Protein AF-A0A3B9BS76-F1 (afdb_monomer_lite)

Structure (mmCIF, N/CA/C/O backbone):
data_AF-A0A3B9BS76-F1
#
_entry.id   AF-A0A3B9BS76-F1
#
loop_
_atom_site.group_PDB
_atom_site.id
_atom_site.type_symbol
_atom_site.label_atom_id
_atom_site.label_alt_id
_atom_site.label_comp_id
_atom_site.label_asym_id
_atom_site.label_entity_id
_atom_site.label_seq_id
_atom_site.pdbx_PDB_ins_code
_atom_site.Cartn_x
_atom_site.Cartn_y
_atom_site.Cartn_z
_atom_site.occupancy
_atom_site.B_iso_or_equiv
_atom_site.auth_seq_id
_atom_site.auth_comp_id
_atom_site.auth_asym_id
_atom_site.auth_atom_id
_atom_site.pdbx_PDB_model_num
ATOM 1 N N . MET A 1 1 ? -15.160 55.304 -4.435 1.00 40.78 1 MET A N 1
ATOM 2 C CA . MET A 1 1 ? -14.873 53.998 -5.065 1.00 40.78 1 MET A CA 1
ATOM 3 C C . MET A 1 1 ? -14.288 53.080 -3.998 1.00 40.78 1 MET A C 1
ATOM 5 O O . MET A 1 1 ? -13.082 52.893 -3.940 1.00 40.78 1 MET A O 1
ATOM 9 N N . ASP A 1 2 ? -15.150 52.580 -3.110 1.00 46.00 2 ASP A N 1
ATOM 10 C CA . ASP A 1 2 ? -14.810 51.614 -2.056 1.00 46.00 2 ASP A CA 1
ATOM 11 C C . ASP A 1 2 ? -14.916 50.202 -2.639 1.00 46.00 2 ASP A C 1
ATOM 13 O O . ASP A 1 2 ? -15.956 49.548 -2.577 1.00 46.00 2 ASP A O 1
ATOM 17 N N . LEU A 1 3 ? -13.850 49.750 -3.296 1.00 46.00 3 LEU A N 1
ATOM 18 C CA . LEU A 1 3 ? -13.787 48.414 -3.878 1.00 46.00 3 LEU A CA 1
ATOM 19 C C . LEU A 1 3 ? -13.090 47.453 -2.905 1.00 46.00 3 LEU A C 1
ATOM 21 O O . LEU A 1 3 ? -11.872 47.392 -2.826 1.00 46.00 3 LEU A O 1
ATOM 25 N N . PHE A 1 4 ? -13.906 46.684 -2.179 1.00 48.38 4 PHE A N 1
ATOM 26 C CA . PHE A 1 4 ? -13.699 45.246 -1.952 1.00 48.38 4 PHE A CA 1
ATOM 27 C C . PHE A 1 4 ? -12.418 44.743 -1.243 1.00 48.38 4 PHE A C 1
ATOM 29 O O . PHE A 1 4 ? -12.107 43.559 -1.327 1.00 48.38 4 PHE A O 1
ATOM 36 N N . TYR A 1 5 ? -11.710 45.550 -0.448 1.00 46.59 5 TYR A N 1
ATOM 37 C CA . TYR A 1 5 ? -10.551 45.049 0.325 1.00 46.59 5 TYR A CA 1
ATOM 38 C C . TYR A 1 5 ? -10.897 44.300 1.628 1.00 46.59 5 TYR A C 1
ATOM 40 O O . TYR A 1 5 ? -10.010 43.798 2.320 1.00 46.59 5 TYR A O 1
ATOM 48 N N . LYS A 1 6 ? -12.180 44.165 1.980 1.00 51.19 6 LYS A N 1
ATOM 49 C CA . LYS A 1 6 ? -12.631 43.341 3.113 1.00 51.19 6 LYS A CA 1
ATOM 50 C C . LYS A 1 6 ? -13.234 42.041 2.586 1.00 51.19 6 LYS A C 1
ATOM 52 O O . LYS A 1 6 ? -14.288 42.114 1.978 1.00 51.19 6 LYS A O 1
ATOM 57 N N . LEU A 1 7 ? -12.607 40.900 2.912 1.00 49.06 7 LEU A N 1
ATOM 58 C CA . LEU A 1 7 ? -13.160 39.519 2.960 1.00 49.06 7 LEU A CA 1
ATOM 59 C C . LEU A 1 7 ? -12.430 38.408 2.186 1.00 49.06 7 LEU A C 1
ATOM 61 O O . LEU A 1 7 ? -13.003 37.352 1.949 1.00 49.06 7 LEU A O 1
ATOM 65 N N . LEU A 1 8 ? -11.126 38.523 1.954 1.00 51.34 8 LEU A N 1
ATOM 66 C CA . LEU A 1 8 ? -10.290 37.328 1.764 1.00 51.34 8 LEU A CA 1
ATOM 67 C C . LEU A 1 8 ? -9.475 37.053 3.031 1.00 51.34 8 LEU A C 1
ATOM 69 O O . LEU A 1 8 ? -8.248 37.074 3.029 1.00 51.34 8 LEU A O 1
ATOM 73 N N . LYS A 1 9 ? -10.169 36.769 4.148 1.00 54.94 9 LYS A N 1
ATOM 74 C CA . LYS A 1 9 ? -9.557 36.031 5.266 1.00 54.94 9 LYS A CA 1
ATOM 75 C C . LYS A 1 9 ? -9.234 34.635 4.736 1.00 54.94 9 LYS A C 1
ATOM 77 O O . LYS A 1 9 ? -10.067 33.732 4.782 1.00 54.94 9 LYS A O 1
ATOM 82 N N . ARG A 1 10 ? -8.035 34.487 4.173 1.00 56.50 10 ARG A N 1
ATOM 83 C CA . ARG A 1 10 ? -7.469 33.208 3.751 1.00 56.50 10 ARG A CA 1
ATOM 84 C C . ARG A 1 10 ? -7.470 32.313 4.989 1.00 56.50 10 ARG A C 1
ATOM 86 O O . ARG A 1 10 ? -6.764 32.579 5.957 1.00 56.50 10 ARG A O 1
ATOM 93 N N . LYS A 1 11 ? -8.352 31.315 5.010 1.00 57.28 11 LYS A N 1
ATOM 94 C CA . LYS A 1 11 ? -8.404 30.319 6.079 1.00 57.28 11 LYS A CA 1
ATOM 95 C C . LYS A 1 11 ? -7.119 29.505 5.940 1.00 57.28 11 LYS A C 1
ATOM 97 O O . LYS A 1 11 ? -7.035 28.640 5.074 1.00 57.28 11 LYS A O 1
ATOM 102 N N . GLU A 1 12 ? -6.088 29.843 6.709 1.00 59.53 12 GLU A N 1
ATOM 103 C CA . GLU A 1 12 ? -4.882 29.023 6.787 1.00 59.53 12 GLU A CA 1
ATOM 104 C C . GLU A 1 12 ? -5.291 27.646 7.314 1.00 59.53 12 GLU A C 1
ATOM 106 O O . GLU A 1 12 ? -5.594 27.470 8.496 1.00 59.53 12 GLU A O 1
ATOM 111 N N . ASN A 1 13 ? -5.362 26.668 6.414 1.00 54.69 13 ASN A N 1
ATOM 112 C CA . ASN A 1 13 ? -5.591 25.275 6.761 1.00 54.69 13 ASN A CA 1
ATOM 113 C C . ASN A 1 13 ? -4.298 24.733 7.376 1.00 54.69 13 ASN A C 1
ATOM 115 O O . ASN A 1 13 ? -3.493 24.086 6.713 1.00 54.69 13 ASN A O 1
ATOM 119 N N . LYS A 1 14 ? -4.067 25.038 8.656 1.00 60.75 14 LYS A N 1
ATOM 120 C CA . LYS A 1 14 ? -2.997 24.391 9.414 1.00 60.75 14 LYS A CA 1
ATOM 121 C C . LYS A 1 14 ? -3.353 22.911 9.525 1.00 60.75 14 LYS A C 1
ATOM 123 O O . LYS A 1 14 ? -4.359 22.568 10.149 1.00 60.75 14 LYS A O 1
ATOM 128 N N . LEU A 1 15 ? -2.554 22.061 8.879 1.00 58.97 15 LEU A N 1
ATOM 129 C CA . LEU A 1 15 ? -2.639 20.607 8.996 1.00 58.97 15 LEU A CA 1
ATOM 130 C C . LEU A 1 15 ? -2.595 20.249 10.483 1.00 58.97 15 LEU A C 1
ATOM 132 O O . LEU A 1 15 ? -1.592 20.457 11.164 1.00 58.97 15 LEU A O 1
ATOM 136 N N . LYS A 1 16 ? -3.726 19.782 11.014 1.00 66.62 16 LYS A N 1
ATOM 137 C CA . LYS A 1 16 ? -3.804 19.302 12.390 1.00 66.62 16 LYS A CA 1
ATOM 138 C C . LYS A 1 16 ? -3.288 17.872 12.399 1.00 66.62 16 LYS A C 1
ATOM 140 O O . LYS A 1 16 ? -4.003 16.965 11.982 1.00 66.62 16 LYS A O 1
ATOM 145 N N . TYR A 1 17 ? -2.053 17.693 12.852 1.00 65.88 17 TYR A N 1
ATOM 146 C CA . TYR A 1 17 ? -1.502 16.367 13.101 1.00 65.88 17 TYR A CA 1
ATOM 147 C C . TYR A 1 17 ? -2.299 15.678 14.209 1.00 65.88 17 TYR A C 1
ATOM 149 O O . TYR A 1 17 ? -2.663 16.304 15.209 1.00 65.88 17 TYR A O 1
ATOM 157 N N . GLN A 1 18 ? -2.591 14.396 14.009 1.00 67.44 18 GLN A N 1
ATOM 158 C CA . GLN A 1 18 ? -3.267 13.583 15.006 1.00 67.44 18 GLN A CA 1
ATOM 159 C C . GLN A 1 18 ? -2.363 13.417 16.235 1.00 67.44 18 GLN A C 1
ATOM 161 O O . GLN A 1 18 ? -1.197 13.043 16.108 1.00 67.44 18 GLN A O 1
ATOM 166 N N . ARG A 1 19 ? -2.888 13.733 17.424 1.00 73.31 19 ARG A N 1
ATOM 167 C CA . ARG A 1 19 ? -2.156 13.565 18.687 1.00 73.31 19 ARG A CA 1
ATOM 168 C C . ARG A 1 19 ? -2.096 12.086 19.072 1.00 73.31 19 ARG A C 1
ATOM 170 O O . ARG A 1 19 ? -3.001 11.328 18.741 1.00 73.31 19 ARG A O 1
ATOM 177 N N . ARG A 1 20 ? -1.040 11.700 19.797 1.00 70.31 20 ARG A N 1
ATOM 178 C CA . ARG A 1 20 ? -0.755 10.309 20.203 1.00 70.31 20 ARG A CA 1
ATOM 179 C C . ARG A 1 20 ? -1.892 9.643 20.992 1.00 70.31 20 ARG A C 1
ATOM 181 O O . ARG A 1 20 ? -2.060 8.438 20.877 1.00 70.31 20 ARG A O 1
ATOM 188 N N . ASP A 1 21 ? -2.675 10.435 21.723 1.00 76.69 21 ASP A N 1
ATOM 189 C CA . ASP A 1 21 ? -3.753 9.958 22.601 1.00 76.69 21 ASP A CA 1
ATOM 190 C C . ASP A 1 21 ? -5.149 10.030 21.951 1.00 76.69 21 ASP A C 1
ATOM 192 O O . ASP A 1 21 ? -6.159 9.757 22.596 1.00 76.69 21 ASP A O 1
ATOM 196 N N . GLU A 1 22 ? -5.235 10.424 20.675 1.00 76.75 22 GLU A N 1
ATOM 197 C CA . GLU A 1 22 ? -6.500 10.483 19.940 1.00 76.75 22 GLU A CA 1
ATOM 198 C C . GLU A 1 22 ? -6.730 9.196 19.130 1.00 76.75 22 GLU A C 1
ATOM 200 O O . GLU A 1 22 ? -5.800 8.700 18.489 1.00 76.75 22 GLU A O 1
ATOM 205 N N . PRO A 1 23 ? -7.972 8.676 19.069 1.00 75.62 23 PRO A N 1
ATOM 206 C CA . PRO A 1 23 ? -8.283 7.474 18.300 1.00 75.62 23 PRO A CA 1
ATOM 207 C C . PRO A 1 23 ? -7.964 7.685 16.818 1.00 75.62 23 PRO A C 1
ATOM 209 O O . PRO A 1 23 ? -8.473 8.631 16.211 1.00 75.62 23 PRO A O 1
ATOM 212 N N . LEU A 1 24 ? -7.122 6.812 16.249 1.00 77.31 24 LEU A N 1
ATOM 213 C CA . LEU A 1 24 ? -6.630 6.889 14.867 1.00 77.31 24 LEU A CA 1
ATOM 214 C C . LEU A 1 24 ? -7.775 7.156 13.887 1.00 77.31 24 LEU A C 1
ATOM 216 O O . LEU A 1 24 ? -8.737 6.391 13.806 1.00 77.31 24 LEU A O 1
ATOM 220 N N . LYS A 1 25 ? -7.681 8.270 13.156 1.00 80.31 25 LYS A N 1
ATOM 221 C CA . LYS A 1 25 ? -8.705 8.636 12.178 1.00 80.31 25 LYS A CA 1
ATOM 222 C C . LYS A 1 25 ? -8.454 7.859 10.888 1.00 80.31 25 LYS A C 1
ATOM 224 O O . LYS A 1 25 ? -7.336 7.908 10.374 1.00 80.31 25 LYS A O 1
ATOM 229 N N . PRO A 1 26 ? -9.468 7.173 10.336 1.00 79.19 26 PRO A N 1
ATOM 230 C CA . PRO A 1 26 ? -9.307 6.479 9.070 1.00 79.19 26 PRO A CA 1
ATOM 231 C C . PRO A 1 26 ? -9.069 7.494 7.948 1.00 79.19 26 PRO A C 1
ATOM 233 O O . PRO A 1 26 ? -9.811 8.469 7.804 1.00 79.19 26 PRO A O 1
ATOM 236 N N . LEU A 1 27 ? -8.034 7.253 7.143 1.00 82.94 27 LEU A N 1
ATOM 237 C CA . LEU A 1 27 ? -7.778 8.026 5.936 1.00 82.94 27 LEU A CA 1
ATOM 238 C C . LEU A 1 27 ? -8.701 7.523 4.822 1.00 82.94 27 LEU A C 1
ATOM 240 O O . LEU A 1 27 ? -8.609 6.372 4.402 1.00 82.94 27 LEU A O 1
ATOM 244 N N . VAL A 1 28 ? -9.587 8.393 4.340 1.00 86.31 28 VAL A N 1
ATOM 245 C CA . VAL A 1 28 ? -10.459 8.096 3.199 1.00 86.31 28 VAL A CA 1
ATOM 246 C C . VAL A 1 28 ? -9.841 8.698 1.948 1.00 86.31 28 VAL A C 1
ATOM 248 O O . VAL A 1 28 ? -9.605 9.905 1.887 1.00 86.31 28 VAL A O 1
ATOM 251 N N . VAL A 1 29 ? -9.601 7.858 0.944 1.00 85.25 29 VAL A N 1
ATOM 252 C CA . VAL A 1 29 ? -8.939 8.247 -0.304 1.00 85.25 29 VAL A CA 1
ATOM 253 C C . VAL A 1 29 ? -9.865 7.958 -1.477 1.00 85.25 29 VAL A C 1
ATOM 255 O O . VAL A 1 29 ? -10.599 6.970 -1.478 1.00 85.25 29 VAL A O 1
ATOM 258 N N . ARG A 1 30 ? -9.846 8.834 -2.483 1.00 88.06 30 ARG A N 1
ATOM 259 C CA . ARG A 1 30 ? -10.517 8.586 -3.761 1.00 88.06 30 ARG A CA 1
ATOM 260 C C . ARG A 1 30 ? -9.518 7.948 -4.710 1.00 88.06 30 ARG A C 1
ATOM 262 O O . ARG A 1 30 ? -8.455 8.514 -4.938 1.00 88.06 30 ARG A O 1
ATOM 269 N N . LEU A 1 31 ? -9.882 6.795 -5.251 1.00 87.31 31 LEU A N 1
ATOM 270 C CA . LEU A 1 31 ? -9.084 6.065 -6.228 1.00 87.31 31 LEU A CA 1
ATOM 271 C C . LEU A 1 31 ? -9.799 6.089 -7.586 1.00 87.31 31 LEU A C 1
ATOM 273 O O . LEU A 1 31 ? -11.033 6.157 -7.610 1.00 87.31 31 LEU A O 1
ATOM 277 N N . PRO A 1 32 ? -9.055 6.020 -8.703 1.00 91.12 32 PRO A N 1
ATOM 278 C CA . PRO A 1 32 ? -9.629 5.699 -10.005 1.00 91.12 32 PRO A CA 1
ATOM 279 C C . PRO A 1 32 ? -10.439 4.398 -9.940 1.00 91.12 32 PRO A C 1
ATOM 281 O O . PRO A 1 32 ? -10.105 3.502 -9.161 1.00 91.12 32 PRO A O 1
ATOM 284 N N . VAL A 1 33 ? -11.500 4.302 -10.747 1.00 85.81 33 VAL A N 1
ATOM 285 C CA . VAL A 1 33 ? -12.446 3.170 -10.717 1.00 85.81 33 VAL A CA 1
ATOM 286 C C . VAL A 1 33 ? -11.712 1.842 -10.909 1.00 85.81 33 VAL A C 1
ATOM 288 O O . VAL A 1 33 ? -11.799 0.972 -10.044 1.00 85.81 33 VAL A O 1
ATOM 291 N N . ASP A 1 34 ? -10.893 1.750 -11.953 1.00 90.19 34 ASP A N 1
ATOM 292 C CA . ASP A 1 34 ? -10.156 0.531 -12.300 1.00 90.19 34 ASP A CA 1
ATOM 293 C C . ASP A 1 34 ? -9.175 0.118 -11.193 1.00 90.19 34 ASP A C 1
ATOM 295 O O . ASP A 1 34 ? -9.024 -1.059 -10.869 1.00 90.19 34 ASP A O 1
ATOM 299 N N . LEU A 1 35 ? -8.542 1.101 -10.546 1.00 89.81 35 LEU A N 1
ATOM 300 C CA . LEU A 1 35 ? -7.556 0.855 -9.497 1.00 89.81 35 LEU A CA 1
ATOM 301 C C . LEU A 1 35 ? -8.209 0.325 -8.215 1.00 89.81 35 LEU A C 1
ATOM 303 O O . LEU A 1 35 ? -7.633 -0.512 -7.523 1.00 89.81 35 LEU A O 1
ATOM 307 N N . LYS A 1 36 ? -9.434 0.766 -7.905 1.00 91.06 36 LYS A N 1
ATOM 308 C CA . LYS A 1 36 ? -10.207 0.220 -6.784 1.00 91.06 36 LYS A CA 1
ATOM 309 C C . LYS A 1 36 ? -10.546 -1.255 -7.011 1.00 91.06 36 LYS A C 1
ATOM 311 O O . LYS A 1 36 ? -10.433 -2.047 -6.078 1.00 91.06 36 LYS A O 1
ATOM 316 N N . GLU A 1 37 ? -10.973 -1.617 -8.219 1.00 92.44 37 GLU A N 1
ATOM 317 C CA . GLU A 1 37 ? -11.321 -3.003 -8.555 1.00 92.44 37 GLU A CA 1
ATOM 318 C C . GLU A 1 37 ? -10.096 -3.916 -8.498 1.00 92.44 37 GLU A C 1
ATOM 320 O O . GLU A 1 37 ? -10.145 -4.976 -7.873 1.00 92.44 37 GLU A O 1
ATOM 325 N N . GLN A 1 38 ? -8.970 -3.467 -9.055 1.00 92.88 38 GLN A N 1
ATOM 326 C CA . GLN A 1 38 ? -7.699 -4.187 -8.970 1.00 92.88 38 GLN A CA 1
ATOM 327 C C . GLN A 1 38 ? -7.260 -4.399 -7.516 1.00 92.88 38 GLN A C 1
ATOM 329 O O . GLN A 1 38 ? -6.875 -5.510 -7.146 1.00 92.88 38 GLN A O 1
ATOM 334 N N . LEU A 1 39 ? -7.370 -3.364 -6.674 1.00 92.69 39 LEU A N 1
ATOM 335 C CA . LEU A 1 39 ? -7.046 -3.459 -5.250 1.00 92.6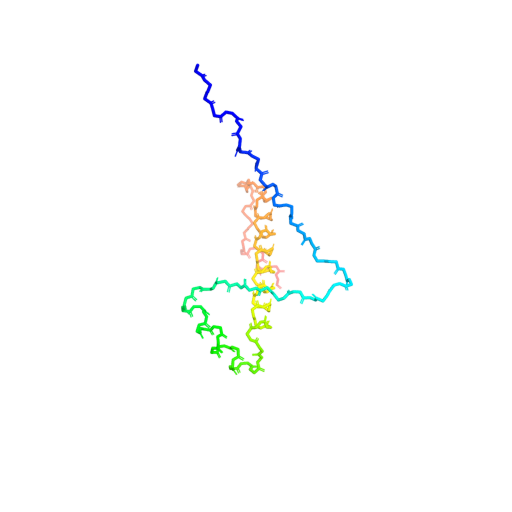9 39 LEU A CA 1
ATOM 336 C C . LEU A 1 39 ? -7.959 -4.462 -4.529 1.00 92.69 39 LEU A C 1
ATOM 338 O O . LEU A 1 39 ? -7.486 -5.233 -3.694 1.00 92.69 39 LEU A O 1
ATOM 342 N N . ASP A 1 40 ? -9.255 -4.479 -4.851 1.00 93.88 40 ASP A N 1
ATOM 343 C CA . ASP A 1 40 ? -10.206 -5.424 -4.265 1.00 93.88 40 ASP A CA 1
ATOM 344 C C . ASP A 1 40 ? -9.853 -6.873 -4.621 1.00 93.88 40 ASP A C 1
ATOM 346 O O . ASP A 1 40 ? -9.708 -7.710 -3.725 1.00 93.88 40 ASP A O 1
ATOM 350 N N . VAL A 1 41 ? -9.626 -7.157 -5.906 1.00 95.81 41 VAL A N 1
ATOM 351 C CA . VAL A 1 41 ? -9.235 -8.492 -6.385 1.00 95.81 41 VAL A CA 1
ATOM 352 C C . VAL A 1 41 ? -7.919 -8.942 -5.750 1.00 95.81 41 VAL A C 1
ATOM 354 O O . VAL A 1 41 ? -7.844 -10.045 -5.203 1.00 95.81 41 VAL A O 1
ATOM 357 N N . ALA A 1 42 ? -6.899 -8.083 -5.763 1.00 94.25 42 ALA A N 1
ATOM 358 C CA . ALA A 1 42 ? -5.590 -8.395 -5.199 1.00 94.25 42 ALA A CA 1
ATOM 359 C C . ALA A 1 42 ? -5.656 -8.642 -3.682 1.00 94.25 42 ALA A C 1
ATOM 361 O O . ALA A 1 42 ? -5.045 -9.589 -3.183 1.00 94.25 42 ALA A O 1
ATOM 362 N N . SER A 1 43 ? -6.444 -7.846 -2.951 1.00 95.00 43 SER A N 1
ATOM 363 C CA . SER A 1 43 ? -6.609 -8.006 -1.500 1.00 95.00 43 SER A CA 1
ATOM 364 C C . SER A 1 43 ? -7.267 -9.339 -1.138 1.00 95.00 43 SER A C 1
ATOM 366 O O . SER A 1 43 ? -6.790 -10.044 -0.248 1.00 95.00 43 SER A O 1
ATOM 368 N N . LYS A 1 44 ? -8.295 -9.741 -1.897 1.00 95.44 44 LYS A N 1
ATOM 369 C CA . LYS A 1 44 ? -8.975 -11.033 -1.741 1.00 95.44 44 LYS A CA 1
ATOM 370 C C . LYS A 1 44 ? -8.052 -12.200 -2.058 1.00 95.44 44 LYS A C 1
ATOM 372 O O . LYS A 1 44 ? -8.028 -13.164 -1.301 1.00 95.44 44 LYS A O 1
ATOM 377 N N . HIS A 1 45 ? -7.270 -12.095 -3.131 1.00 95.81 45 HIS A N 1
ATOM 378 C CA . HIS A 1 45 ? -6.309 -13.128 -3.518 1.00 95.81 45 HIS A CA 1
ATOM 379 C C . HIS A 1 45 ? -5.249 -13.369 -2.431 1.00 95.81 45 HIS A C 1
ATOM 381 O O . HIS A 1 45 ? -4.855 -14.504 -2.187 1.00 95.81 45 HIS A O 1
ATOM 387 N N . GLN A 1 46 ? -4.806 -12.309 -1.751 1.00 93.75 46 GLN A N 1
ATOM 388 C CA . GLN A 1 46 ? -3.828 -12.395 -0.662 1.00 93.75 46 GLN A CA 1
ATOM 389 C C . GLN A 1 46 ? -4.460 -12.655 0.717 1.00 93.75 46 GLN A C 1
ATOM 391 O O . GLN A 1 46 ? -3.738 -12.838 1.695 1.00 93.75 46 GLN A O 1
ATOM 396 N N . GLY A 1 47 ? -5.793 -12.660 0.821 1.00 95.69 47 GLY A N 1
ATOM 397 C CA . GLY A 1 47 ? -6.503 -12.850 2.087 1.00 95.69 47 GLY A CA 1
ATOM 398 C C . GLY A 1 47 ? -6.276 -11.727 3.107 1.00 95.69 47 GLY A C 1
ATOM 399 O O . GLY A 1 47 ? -6.371 -11.968 4.310 1.00 95.69 47 GLY A O 1
ATOM 400 N N . ILE A 1 48 ? -5.968 -10.506 2.655 1.00 94.94 48 ILE A N 1
ATOM 401 C CA . ILE A 1 48 ? -5.714 -9.341 3.518 1.00 94.94 48 ILE A CA 1
ATOM 402 C C . ILE A 1 48 ? -6.703 -8.206 3.246 1.00 94.94 48 ILE A C 1
ATOM 404 O O . ILE A 1 48 ? -7.387 -8.178 2.227 1.00 94.94 48 ILE A O 1
ATOM 408 N N . SER A 1 49 ? -6.789 -7.237 4.163 1.00 94.69 49 SER A N 1
ATOM 409 C CA . SER A 1 49 ? -7.629 -6.058 3.944 1.00 94.69 49 SER A CA 1
ATOM 410 C C . SER A 1 49 ? -7.054 -5.156 2.848 1.00 94.69 49 SER A C 1
ATOM 412 O O . SER A 1 49 ? -5.840 -4.993 2.725 1.00 94.69 49 SER A O 1
ATOM 414 N N . GLN A 1 50 ? -7.938 -4.485 2.105 1.00 92.69 50 GLN A N 1
ATOM 415 C CA . GLN A 1 50 ? -7.558 -3.484 1.101 1.00 92.69 50 GLN A CA 1
ATOM 416 C C . GLN A 1 50 ? -6.659 -2.383 1.681 1.00 92.69 50 GLN A C 1
ATOM 418 O O . GLN A 1 50 ? -5.702 -1.962 1.041 1.00 92.69 50 GLN A O 1
ATOM 423 N N . SER A 1 51 ? -6.939 -1.935 2.909 1.00 91.44 51 SER A N 1
ATOM 424 C CA . SER A 1 51 ? -6.129 -0.923 3.594 1.00 91.44 51 SER A CA 1
ATOM 425 C C . SER A 1 51 ? -4.710 -1.404 3.881 1.00 91.44 51 SER A C 1
ATOM 427 O O . SER A 1 51 ? -3.769 -0.637 3.712 1.00 91.44 51 SER A O 1
ATOM 429 N N . ARG A 1 52 ? -4.547 -2.671 4.279 1.00 92.00 52 ARG A N 1
ATOM 430 C CA . ARG A 1 52 ? -3.233 -3.266 4.524 1.00 92.00 52 ARG A CA 1
ATOM 431 C C . ARG A 1 52 ? -2.454 -3.403 3.223 1.00 92.00 52 ARG A C 1
ATOM 433 O O . ARG A 1 52 ? -1.329 -2.928 3.155 1.00 92.00 52 ARG A O 1
ATOM 440 N N . LEU A 1 53 ? -3.089 -3.948 2.185 1.00 93.81 53 LEU A N 1
ATOM 441 C CA . LEU A 1 53 ? -2.473 -4.066 0.865 1.00 93.81 53 LEU A CA 1
ATOM 442 C C . LEU A 1 53 ? -2.032 -2.698 0.323 1.00 93.81 53 LEU A C 1
ATOM 444 O O . LEU A 1 53 ? -0.934 -2.568 -0.203 1.00 93.81 53 LEU A O 1
ATOM 448 N N . ALA A 1 54 ? -2.864 -1.666 0.479 1.00 91.38 54 ALA A N 1
ATOM 449 C CA . ALA A 1 54 ? -2.520 -0.316 0.046 1.00 91.38 54 ALA A CA 1
ATOM 450 C C . ALA A 1 54 ? -1.283 0.228 0.778 1.00 91.38 54 ALA A C 1
ATOM 452 O O . ALA A 1 54 ? -0.421 0.826 0.142 1.00 91.38 54 ALA A O 1
ATOM 453 N N . VAL A 1 55 ? -1.169 0.004 2.091 1.00 91.06 55 VAL A N 1
ATOM 454 C CA . VAL A 1 55 ? 0.015 0.408 2.867 1.00 91.06 55 VAL A CA 1
ATOM 455 C C . VAL A 1 55 ? 1.263 -0.329 2.386 1.00 91.06 55 VAL A C 1
ATOM 457 O O . VAL A 1 55 ? 2.294 0.310 2.172 1.00 91.06 55 VAL A O 1
ATOM 460 N N . ASP A 1 56 ? 1.161 -1.638 2.157 1.00 90.25 56 ASP A N 1
ATOM 461 C CA . ASP A 1 56 ? 2.279 -2.449 1.675 1.00 90.25 56 ASP A CA 1
ATOM 462 C C . ASP A 1 56 ? 2.755 -1.951 0.298 1.00 90.25 56 ASP A C 1
ATOM 464 O O . ASP A 1 56 ? 3.940 -1.666 0.126 1.00 90.25 56 ASP A O 1
ATOM 468 N N . LEU A 1 57 ? 1.835 -1.720 -0.646 1.00 90.31 57 LEU A N 1
ATOM 469 C CA . LEU A 1 57 ? 2.153 -1.173 -1.972 1.00 90.31 57 LEU A CA 1
ATOM 470 C C . LEU A 1 57 ? 2.773 0.231 -1.902 1.00 90.31 57 LEU A C 1
ATOM 472 O O . LEU A 1 57 ? 3.742 0.507 -2.606 1.00 90.31 57 LEU A O 1
ATOM 476 N N . ILE A 1 58 ? 2.253 1.111 -1.039 1.00 88.19 58 ILE A N 1
ATOM 477 C CA . ILE A 1 58 ? 2.809 2.458 -0.844 1.00 88.19 58 ILE A CA 1
ATOM 478 C C . ILE A 1 58 ? 4.234 2.369 -0.295 1.00 88.19 58 ILE A C 1
ATOM 480 O O . ILE A 1 58 ? 5.125 3.041 -0.805 1.00 88.19 58 ILE A O 1
ATOM 484 N N . SER A 1 59 ? 4.472 1.529 0.715 1.00 85.62 59 SER A N 1
ATOM 485 C CA . SER A 1 59 ? 5.810 1.370 1.296 1.00 85.62 59 SER A CA 1
ATOM 486 C C . SER A 1 59 ? 6.821 0.819 0.288 1.00 85.62 59 SER A C 1
ATOM 488 O O . SER A 1 59 ? 7.938 1.323 0.202 1.00 85.62 59 SER A O 1
ATOM 490 N N . GLN A 1 60 ? 6.414 -0.156 -0.531 1.00 86.25 60 GLN A N 1
ATOM 491 C CA . GLN A 1 60 ? 7.245 -0.700 -1.603 1.00 86.25 60 GLN A CA 1
ATOM 492 C C . GLN A 1 60 ? 7.564 0.364 -2.658 1.00 86.25 60 GLN A C 1
ATOM 494 O O . GLN A 1 60 ? 8.725 0.509 -3.034 1.00 86.25 60 GLN A O 1
ATOM 499 N N . GLY A 1 61 ? 6.565 1.142 -3.086 1.00 83.38 61 GLY A N 1
ATOM 500 C CA . GLY A 1 61 ? 6.758 2.233 -4.043 1.00 83.38 61 GLY A CA 1
ATOM 501 C C . GLY A 1 61 ? 7.690 3.332 -3.523 1.00 83.38 61 GLY A C 1
ATOM 502 O O . GLY A 1 61 ? 8.562 3.785 -4.258 1.00 83.38 61 GLY A O 1
ATOM 503 N N . LEU A 1 62 ? 7.567 3.717 -2.248 1.00 73.44 62 LEU A N 1
ATOM 504 C CA . LEU A 1 62 ? 8.465 4.693 -1.615 1.00 73.44 62 LEU A CA 1
ATOM 505 C C . LEU A 1 62 ? 9.907 4.180 -1.528 1.00 73.44 62 LEU A C 1
ATOM 507 O O . LEU A 1 62 ? 10.848 4.923 -1.789 1.00 73.44 62 LEU A O 1
ATOM 511 N N . ASN A 1 63 ? 10.097 2.903 -1.197 1.00 74.75 63 ASN A N 1
ATOM 512 C CA . ASN A 1 63 ? 11.436 2.315 -1.165 1.00 74.75 63 ASN A CA 1
ATOM 513 C C . ASN A 1 63 ? 12.075 2.293 -2.563 1.00 74.75 63 ASN A C 1
ATOM 515 O O . ASN A 1 63 ? 13.271 2.542 -2.696 1.00 74.75 63 ASN A O 1
ATOM 519 N N . GLN A 1 64 ? 11.280 2.040 -3.607 1.00 72.44 64 GLN A N 1
ATOM 520 C CA . GLN A 1 64 ? 11.748 2.107 -4.992 1.00 72.44 64 GLN A CA 1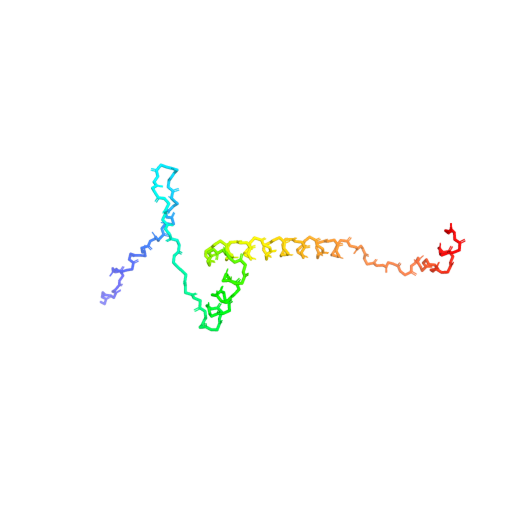
ATOM 521 C C . GLN A 1 64 ? 12.127 3.534 -5.396 1.00 72.44 64 GLN A C 1
ATOM 523 O O . GLN A 1 64 ? 13.191 3.720 -5.978 1.00 72.44 64 GLN A O 1
ATOM 528 N N . SER A 1 65 ? 11.312 4.545 -5.068 1.00 67.56 65 SER A N 1
ATOM 529 C CA . SER A 1 65 ? 11.626 5.934 -5.430 1.00 67.56 65 SER A CA 1
ATOM 530 C C . SER A 1 65 ? 12.906 6.430 -4.757 1.00 67.56 65 SER A C 1
ATOM 532 O O . SER A 1 65 ? 13.752 7.000 -5.434 1.00 67.56 65 SER A O 1
ATOM 534 N N . VAL A 1 66 ? 13.101 6.131 -3.467 1.00 67.75 66 VAL A N 1
ATOM 535 C CA . VAL A 1 66 ? 14.341 6.472 -2.743 1.00 67.75 66 VAL A CA 1
ATOM 536 C C . VAL A 1 66 ? 15.555 5.767 -3.357 1.00 67.75 66 VAL A C 1
ATOM 538 O O . VAL A 1 66 ? 16.621 6.362 -3.480 1.00 67.75 66 VAL A O 1
ATOM 541 N N . SER A 1 67 ? 15.400 4.509 -3.782 1.00 69.69 67 SER A N 1
ATOM 542 C CA . SER A 1 67 ? 16.475 3.778 -4.461 1.00 69.69 67 SER A CA 1
ATOM 543 C C . SER A 1 67 ? 16.832 4.391 -5.815 1.00 69.69 67 SER A C 1
ATOM 545 O O . SER A 1 67 ? 18.007 4.426 -6.163 1.00 69.69 67 SER A O 1
ATOM 547 N N . LEU A 1 68 ? 15.845 4.859 -6.585 1.00 66.12 68 LEU A N 1
ATOM 548 C CA . LEU A 1 68 ? 16.086 5.506 -7.876 1.00 66.12 68 LEU A CA 1
ATOM 549 C C . LEU A 1 68 ? 16.784 6.856 -7.707 1.00 66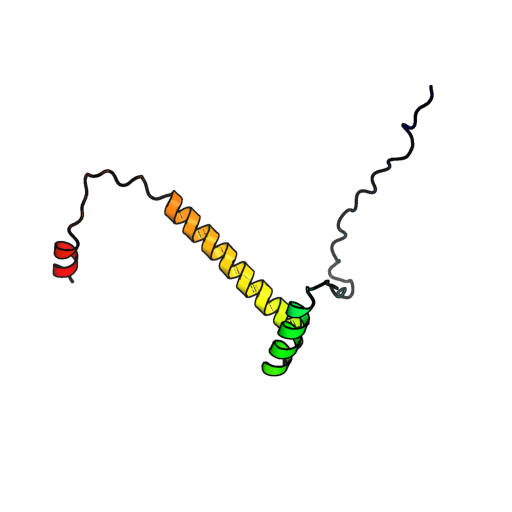.12 68 LEU A C 1
ATOM 551 O O . LEU A 1 68 ? 17.714 7.146 -8.450 1.00 66.12 68 LEU A O 1
ATOM 555 N N . GLU A 1 69 ? 16.369 7.651 -6.720 1.00 68.38 69 GLU A N 1
ATOM 556 C CA . GLU A 1 69 ? 17.023 8.921 -6.385 1.00 68.38 69 GLU A CA 1
ATOM 557 C C . GLU A 1 69 ? 18.496 8.703 -6.010 1.00 68.38 69 GLU A C 1
ATOM 559 O O . GLU A 1 69 ? 19.369 9.372 -6.553 1.00 68.38 69 GLU A O 1
ATOM 564 N N . ALA A 1 70 ? 18.795 7.701 -5.177 1.00 71.50 70 ALA A N 1
ATOM 565 C CA . ALA A 1 70 ? 20.173 7.368 -4.810 1.00 71.50 70 ALA A CA 1
ATOM 566 C C . ALA A 1 70 ? 21.024 6.903 -6.009 1.00 71.50 70 ALA A C 1
ATOM 568 O O . ALA A 1 70 ? 22.178 7.298 -6.134 1.00 71.50 70 ALA A O 1
ATOM 569 N N . MET A 1 71 ? 20.458 6.095 -6.915 1.00 66.88 71 MET A N 1
ATOM 570 C CA . MET A 1 71 ? 21.166 5.668 -8.129 1.00 66.88 71 MET A CA 1
ATOM 571 C C . MET A 1 71 ? 21.454 6.838 -9.078 1.00 66.88 71 MET A C 1
ATOM 573 O O . MET A 1 71 ? 22.502 6.859 -9.716 1.00 66.88 71 MET A O 1
ATOM 577 N N . LEU A 1 72 ? 20.538 7.804 -9.187 1.00 68.31 72 LEU A N 1
ATOM 578 C CA . LEU A 1 72 ? 20.747 9.003 -10.001 1.00 68.31 72 LEU A CA 1
ATOM 579 C C . LEU A 1 72 ? 21.846 9.900 -9.411 1.00 68.31 72 LEU A C 1
ATOM 581 O O . LEU A 1 72 ? 22.698 10.369 -10.162 1.00 68.31 72 LEU A O 1
ATOM 585 N N . ASP A 1 73 ? 21.884 10.057 -8.086 1.00 68.06 73 ASP A N 1
ATOM 586 C CA . ASP A 1 73 ? 22.941 10.799 -7.383 1.00 68.06 73 ASP A CA 1
ATOM 587 C C . ASP A 1 73 ? 24.341 10.191 -7.586 1.00 68.06 73 ASP A C 1
ATOM 589 O O . ASP A 1 73 ? 25.340 10.917 -7.590 1.00 68.06 73 ASP A O 1
ATOM 593 N N . ASP A 1 74 ? 24.432 8.866 -7.729 1.00 61.75 74 ASP A N 1
ATOM 594 C CA . ASP A 1 74 ? 25.695 8.172 -7.998 1.00 61.75 74 ASP A CA 1
ATOM 595 C C . ASP A 1 74 ? 26.137 8.344 -9.462 1.00 61.75 74 ASP A C 1
ATOM 597 O O . ASP A 1 74 ? 27.325 8.536 -9.721 1.00 61.75 74 ASP A O 1
ATOM 601 N N . ILE A 1 75 ? 25.192 8.364 -10.411 1.00 61.84 75 ILE A N 1
ATOM 602 C CA . ILE A 1 75 ? 25.468 8.609 -11.838 1.00 61.84 75 ILE A CA 1
ATOM 603 C C . ILE A 1 75 ? 25.905 10.063 -12.078 1.00 61.84 75 ILE A C 1
ATOM 605 O O . ILE A 1 75 ? 26.821 10.306 -12.860 1.00 61.84 75 ILE A O 1
ATOM 609 N N . GLU A 1 76 ? 25.301 11.044 -11.398 1.00 58.81 76 GLU A N 1
ATOM 610 C CA . GLU A 1 76 ? 25.697 12.458 -11.528 1.00 58.81 76 GLU A CA 1
ATOM 611 C C . GLU A 1 76 ? 27.076 12.768 -10.914 1.00 58.81 76 GLU A C 1
ATOM 613 O O . GLU A 1 76 ? 27.676 13.798 -11.230 1.00 58.81 76 GLU A O 1
ATOM 618 N N . LYS A 1 77 ? 27.597 11.892 -10.043 1.00 58.69 77 LYS A N 1
ATOM 619 C CA . LYS A 1 77 ? 28.914 12.047 -9.403 1.00 58.69 77 LYS A CA 1
ATOM 620 C C . LYS A 1 77 ? 30.064 11.408 -10.165 1.00 58.69 77 LYS A C 1
ATOM 622 O O . LYS A 1 77 ? 31.212 11.655 -9.781 1.00 58.69 77 LYS A O 1
ATOM 627 N N . GLU A 1 78 ? 29.809 10.616 -11.205 1.00 54.38 78 GLU A N 1
ATOM 628 C CA . GLU A 1 78 ? 30.907 10.168 -12.055 1.00 54.38 78 GLU A CA 1
ATOM 629 C C . GLU A 1 78 ? 31.511 11.391 -12.766 1.00 54.38 78 GLU A C 1
ATOM 631 O O . GLU A 1 78 ? 30.799 12.123 -13.461 1.00 54.38 78 GLU A O 1
ATOM 636 N N . PRO A 1 79 ? 32.818 11.674 -12.582 1.00 56.91 79 PRO A N 1
ATOM 637 C CA . PRO A 1 79 ? 33.469 12.701 -13.378 1.00 56.91 79 PRO A CA 1
ATOM 638 C C . PRO A 1 79 ? 33.323 12.319 -14.857 1.00 56.91 79 PRO A C 1
ATOM 640 O O . PRO A 1 79 ? 33.358 11.125 -15.170 1.00 56.91 79 PRO A O 1
ATOM 643 N N . PRO A 1 80 ? 33.169 13.292 -15.779 1.00 55.75 80 PRO A N 1
ATOM 644 C CA . PRO A 1 80 ? 33.158 12.983 -17.201 1.00 55.75 80 PRO A CA 1
ATOM 645 C C . PRO A 1 80 ? 34.400 12.151 -17.493 1.00 55.75 80 PRO A C 1
ATOM 647 O O . PRO A 1 80 ? 35.503 12.570 -17.137 1.00 55.75 80 PRO A O 1
ATOM 650 N N . VAL A 1 81 ? 34.195 10.962 -18.062 1.00 55.66 81 VAL A N 1
ATOM 651 C CA . VAL A 1 81 ? 35.269 10.052 -18.451 1.00 55.66 81 VAL A CA 1
ATOM 652 C C . VAL A 1 81 ? 36.228 10.857 -19.321 1.00 55.66 81 VAL A C 1
ATOM 654 O O . VAL A 1 81 ? 35.935 11.163 -20.475 1.00 55.66 81 VAL A O 1
ATOM 657 N N . THR A 1 82 ? 37.345 11.288 -18.740 1.00 51.34 82 THR A N 1
ATOM 658 C CA . THR A 1 82 ? 38.493 11.735 -19.514 1.00 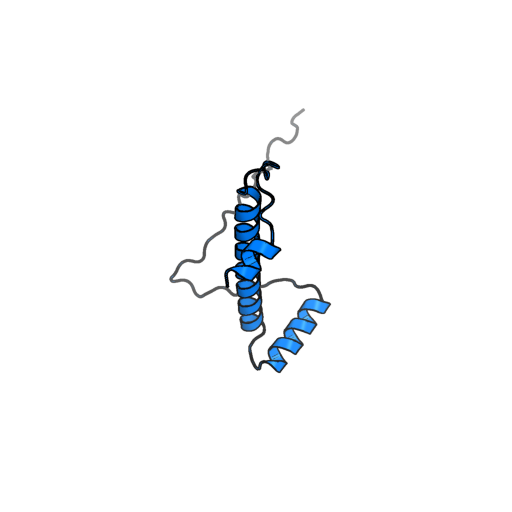51.34 82 THR A CA 1
ATOM 659 C C . THR A 1 82 ? 38.925 10.528 -20.327 1.00 51.34 82 THR A C 1
ATOM 661 O O . THR A 1 82 ? 39.110 9.448 -19.765 1.00 51.34 82 THR A O 1
ATOM 664 N N . ASP A 1 83 ? 39.033 10.722 -21.637 1.00 55.16 83 ASP A N 1
ATOM 665 C CA . ASP A 1 83 ? 39.300 9.755 -22.717 1.00 55.16 83 ASP A CA 1
ATOM 666 C C . ASP A 1 83 ? 40.659 9.018 -22.586 1.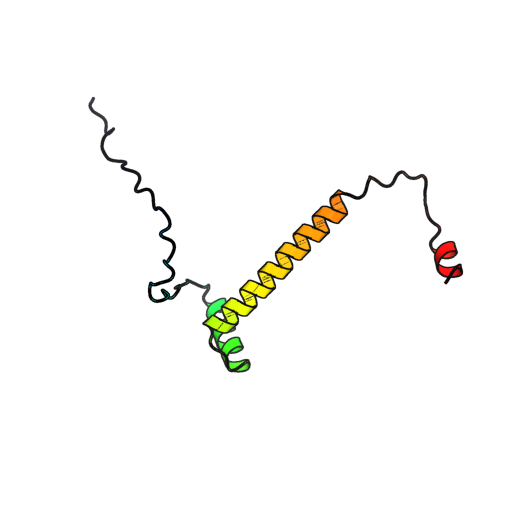00 55.16 83 ASP A C 1
ATOM 668 O O . ASP A 1 83 ? 41.183 8.430 -23.527 1.00 55.16 83 ASP A O 1
ATOM 672 N N . ASP A 1 84 ? 41.258 9.048 -21.396 1.00 52.00 84 ASP A N 1
ATOM 673 C CA . ASP A 1 84 ? 42.649 8.705 -21.114 1.00 52.00 84 ASP A CA 1
ATOM 674 C C . ASP A 1 84 ? 42.786 7.294 -20.508 1.00 52.00 84 ASP A C 1
ATOM 676 O O . ASP A 1 84 ? 43.871 6.884 -20.096 1.00 52.00 84 ASP A O 1
ATOM 680 N N . GLY A 1 85 ? 41.686 6.544 -20.408 1.00 53.81 85 GLY A N 1
ATOM 681 C CA . GLY A 1 85 ? 41.636 5.292 -19.659 1.00 53.81 85 GLY A CA 1
ATOM 682 C C . GLY A 1 85 ? 40.627 4.301 -20.212 1.00 53.81 85 GLY A C 1
ATOM 683 O O . GLY A 1 85 ? 39.784 3.813 -19.464 1.00 53.81 85 GLY A O 1
ATOM 684 N N . GLN A 1 86 ? 40.704 3.989 -21.508 1.00 55.00 86 GLN A N 1
ATOM 685 C CA . GLN A 1 86 ? 40.054 2.800 -22.055 1.00 55.00 86 GLN A CA 1
ATOM 686 C C . GLN A 1 86 ? 40.699 1.567 -21.403 1.00 55.00 86 GLN A C 1
ATOM 688 O O . GLN A 1 86 ? 41.706 1.043 -21.872 1.00 55.00 86 GLN A O 1
ATOM 693 N N . VAL A 1 87 ? 40.162 1.154 -20.254 1.00 61.97 87 VAL A N 1
ATOM 694 C CA . VAL A 1 87 ? 40.528 -0.110 -19.621 1.00 61.97 87 VAL A CA 1
ATOM 695 C C . VAL A 1 87 ? 40.042 -1.204 -20.553 1.00 61.97 87 VAL A C 1
ATOM 697 O O . VAL A 1 87 ? 38.841 -1.372 -20.763 1.00 61.97 87 VAL A O 1
ATOM 700 N N . ASP A 1 88 ? 41.002 -1.901 -21.145 1.00 65.56 88 ASP A N 1
ATOM 701 C CA . ASP A 1 88 ? 40.751 -2.989 -22.067 1.00 65.56 88 ASP A CA 1
ATOM 702 C C . ASP A 1 88 ? 40.020 -4.111 -21.317 1.00 65.56 88 ASP A C 1
ATOM 704 O O . ASP A 1 88 ? 40.571 -4.750 -20.413 1.00 65.56 88 ASP A O 1
ATOM 708 N N . LEU A 1 89 ? 38.732 -4.296 -21.621 1.00 66.75 89 LEU A N 1
ATOM 709 C CA . LEU A 1 89 ? 37.863 -5.260 -20.934 1.00 66.75 89 LEU A CA 1
ATOM 710 C C . LEU A 1 89 ? 38.422 -6.685 -21.044 1.00 66.75 89 LEU A C 1
ATOM 712 O O . LEU A 1 89 ? 38.250 -7.498 -20.134 1.00 66.75 89 LEU A O 1
ATOM 716 N N . GLU A 1 90 ? 39.140 -6.964 -22.129 1.00 69.00 90 GLU A N 1
ATOM 717 C CA . GLU A 1 90 ? 39.844 -8.220 -22.371 1.00 69.00 90 GLU A CA 1
ATOM 718 C C . GLU A 1 90 ? 40.993 -8.451 -21.376 1.00 69.00 90 GLU A C 1
ATOM 720 O O . GLU A 1 90 ? 41.147 -9.558 -20.853 1.00 69.00 90 GLU A O 1
ATOM 725 N N . ASP A 1 91 ? 41.743 -7.403 -21.024 1.00 70.44 91 ASP A N 1
ATOM 726 C CA . ASP A 1 91 ? 42.839 -7.480 -20.050 1.00 70.44 91 ASP A CA 1
ATOM 727 C C . ASP A 1 91 ? 42.307 -7.681 -18.617 1.00 70.44 91 ASP A C 1
ATOM 729 O O . ASP A 1 91 ? 42.935 -8.352 -17.798 1.00 70.44 91 ASP A O 1
ATOM 733 N N . TRP A 1 92 ? 41.110 -7.172 -18.310 1.00 71.75 92 TRP A N 1
ATOM 734 C CA . TRP A 1 92 ? 40.458 -7.389 -17.013 1.00 71.75 92 TRP A CA 1
ATOM 735 C C . TRP A 1 92 ? 39.886 -8.804 -16.863 1.00 71.75 92 TRP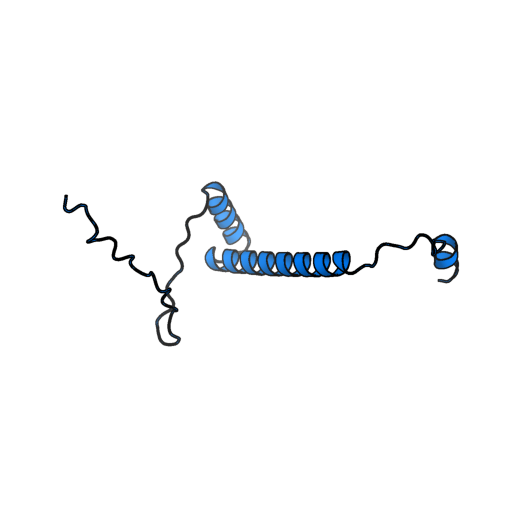 A C 1
ATOM 737 O O . TRP A 1 92 ? 40.097 -9.446 -15.834 1.00 71.75 92 TRP A O 1
ATOM 747 N N . LEU A 1 93 ? 39.228 -9.322 -17.905 1.00 69.12 93 LEU A N 1
ATOM 748 C CA . LEU A 1 93 ? 38.692 -10.688 -17.917 1.00 69.12 93 LEU A CA 1
ATOM 749 C C . LEU A 1 93 ? 39.789 -11.754 -17.853 1.00 69.12 93 LEU A C 1
ATOM 751 O O . LEU A 1 93 ? 39.561 -12.825 -17.304 1.00 69.12 93 LEU A O 1
ATOM 755 N N . SER A 1 94 ? 40.981 -11.463 -18.378 1.00 68.06 94 SER A N 1
ATOM 756 C CA . SER A 1 94 ? 42.122 -12.384 -18.329 1.00 68.06 94 SER A CA 1
ATOM 757 C C . SER A 1 94 ? 42.780 -12.511 -16.944 1.00 68.06 94 SER A C 1
ATOM 759 O O . SER A 1 94 ? 43.577 -13.425 -16.725 1.00 68.06 94 SER A O 1
ATOM 761 N N . ARG A 1 95 ? 42.467 -11.599 -16.009 1.00 64.88 95 ARG A N 1
ATOM 762 C CA . ARG A 1 95 ? 43.045 -11.537 -14.653 1.00 64.88 95 ARG A CA 1
ATOM 763 C C . ARG A 1 95 ? 42.215 -12.239 -13.568 1.00 64.88 95 ARG A C 1
ATOM 765 O O . ARG A 1 95 ? 42.677 -12.279 -12.427 1.00 64.88 95 ARG A O 1
ATOM 772 N N . ILE A 1 96 ? 41.025 -12.751 -13.890 1.00 56.12 96 ILE A N 1
ATOM 773 C CA . ILE A 1 96 ? 40.146 -13.522 -12.986 1.00 56.12 96 ILE A CA 1
ATOM 774 C C . ILE A 1 96 ? 40.260 -15.006 -13.333 1.00 56.12 96 ILE A C 1
ATOM 776 O O . ILE A 1 96 ? 40.409 -15.812 -12.387 1.00 56.12 96 ILE A O 1
#

Secondary structure (DSSP, 8-state):
-----S----------PPPTTSPPPPPP----HHHHHHHHHHHHHHTS-HHHHHHHHHHHHHHHHHHHHHHHHHHTTSPP--TT----HHHHHTT-

Radius of gyration: 26.68 Å; chains: 1; bounding box: 58×68×45 Å

Sequence (96 aa):
MDLFYKLLKRKENKLKYQRRDEPLKPLVVRLPVDLKEQLDVASKHQGISQSRLAVDLISQGLNQSVSLEAMLDDIEKEPPVTDDGQVDLEDWLSRI

Foldseek 3Di:
DPDDPPDPPPPPPDPDDDDPPDDDDDDDDDDDPVVVVVLVVVCVVVVHDSVVVVVVVVVVVVVVVVVVVVVVVVVVPPDPPDPPDPPPVVVVVVVD

pLDDT: mean 72.94, std 15.69, range [40.78, 95.81]